Protein AF-A0A7K4KZL5-F1 (afdb_monomer)

Organism: NCBI:txid458187

pLDDT: mean 97.17, std 1.42, range [89.88, 98.5]

Solvent-accessible surface area (backbone atoms only — not comparable to full-atom values): 4618 Å² total; per-residue (Å²): 140,89,88,88,88,80,89,85,79,84,77,56,67,70,58,52,49,55,53,50,71,73,45,59,68,70,59,47,50,51,57,66,59,46,69,79,96,60,93,70,94,54,70,64,59,56,54,51,49,41,54,53,51,52,62,74,28,66,94,52,81,77,76,78,52,94,91,109

Radius of gyration: 15.09 Å; Cα contacts (8 Å, |Δi|>4): 27; chains: 1; bounding box: 37×37×30 Å

Nearest PDB structures (foldseek):
  6h00-assembly1_A-2  TM=9.932E-01  e=1.434E-06  Homo sapiens
  8qyt-assembly1_A-2  TM=9.943E-01  e=1.859E-06  Homo sapiens
  8qyw-assembly1_A-2  TM=9.961E-01  e=2.257E-06  Homo sapiens
  3hy8-assembly1_A-2  TM=9.884E-01  e=1.983E-06  Homo sapiens
  1nrg-assembly1_A-2  TM=9.944E-01  e=3.790E-06  Homo sapiens

Structure (mmCIF, N/CA/C/O backbone):
data_AF-A0A7K4KZL5-F1
#
_entry.id   AF-A0A7K4KZL5-F1
#
loop_
_atom_site.group_PDB
_atom_site.id
_atom_site.type_symbol
_atom_site.label_atom_id
_atom_site.label_alt_id
_atom_site.label_comp_id
_atom_site.label_asym_id
_atom_site.label_entity_id
_atom_site.label_seq_id
_atom_site.pdbx_PDB_ins_code
_atom_site.Cartn_x
_atom_site.Cartn_y
_atom_site.Cartn_z
_atom_site.occupancy
_atom_site.B_iso_or_equiv
_atom_site.auth_seq_id
_atom_site.auth_comp_id
_atom_site.auth_asym_id
_atom_site.auth_atom_id
_atom_site.pdbx_PDB_model_num
ATOM 1 N N . GLN A 1 1 ? -11.897 -26.551 12.957 1.00 89.88 1 GLN A N 1
ATOM 2 C CA . GLN A 1 1 ? -12.149 -25.605 11.847 1.00 89.88 1 GLN A CA 1
ATOM 3 C C . GLN A 1 1 ? -13.025 -24.477 12.383 1.00 89.88 1 GLN A C 1
ATOM 5 O O . GLN A 1 1 ? -13.953 -24.787 13.115 1.00 89.88 1 GLN A O 1
ATOM 10 N N . VAL A 1 2 ? -12.732 -23.211 12.068 1.00 96.19 2 VAL A N 1
ATOM 11 C CA . VAL A 1 2 ? -13.549 -22.037 12.455 1.00 96.19 2 VAL A CA 1
ATOM 12 C C . VAL A 1 2 ? -14.030 -21.338 11.178 1.00 96.19 2 VAL A C 1
ATOM 14 O O . VAL A 1 2 ? -13.250 -21.229 10.233 1.00 96.19 2 VAL A O 1
ATOM 17 N N . ARG A 1 3 ? -15.299 -20.905 11.131 1.00 97.69 3 ARG A N 1
ATOM 18 C CA . ARG A 1 3 ? -15.920 -20.175 10.007 1.00 97.69 3 ARG A CA 1
ATOM 19 C C . ARG A 1 3 ? -16.591 -18.902 10.525 1.00 97.69 3 ARG A C 1
ATOM 21 O O . ARG A 1 3 ? -17.252 -18.955 11.556 1.00 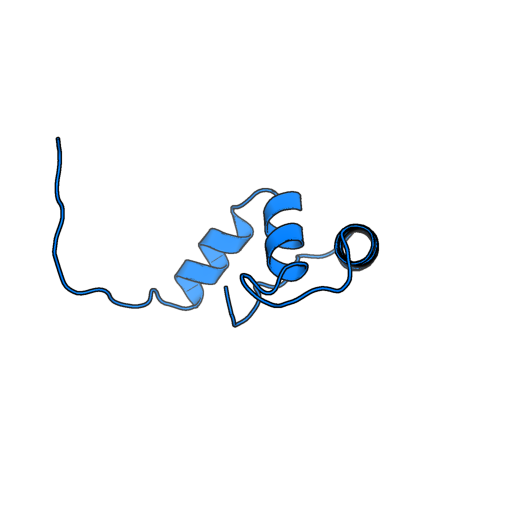97.69 3 ARG A O 1
ATOM 28 N N . ILE A 1 4 ? -16.413 -17.792 9.811 1.00 96.69 4 ILE A N 1
ATOM 29 C CA . ILE A 1 4 ? -16.999 -16.482 10.128 1.00 96.69 4 ILE A CA 1
ATOM 30 C C . ILE A 1 4 ? -17.672 -15.964 8.856 1.00 96.69 4 ILE A C 1
ATOM 32 O O . ILE A 1 4 ? -17.045 -15.947 7.799 1.00 96.69 4 ILE A O 1
ATOM 36 N N . GLU A 1 5 ? -18.937 -15.564 8.960 1.00 98.19 5 GLU A N 1
ATOM 37 C CA . GLU A 1 5 ? -19.746 -15.015 7.867 1.00 98.19 5 GLU A CA 1
ATOM 38 C C . GLU A 1 5 ? -20.450 -13.746 8.365 1.00 98.19 5 GLU A C 1
ATOM 40 O O . GLU A 1 5 ? -20.830 -13.660 9.534 1.00 98.19 5 GLU A O 1
ATOM 45 N N . GLY A 1 6 ? -20.602 -12.748 7.496 1.00 97.88 6 GLY A N 1
ATOM 46 C CA . GLY A 1 6 ? -21.217 -11.473 7.849 1.00 97.88 6 GLY A CA 1
ATOM 47 C C . GLY A 1 6 ? -21.023 -10.409 6.773 1.00 97.88 6 GLY A C 1
ATOM 48 O O . GLY A 1 6 ? -20.337 -10.624 5.773 1.00 97.88 6 GLY A O 1
ATOM 49 N N . SER A 1 7 ? -21.640 -9.250 6.981 1.00 98.00 7 SER A N 1
ATOM 50 C CA . SER A 1 7 ? -21.441 -8.069 6.140 1.00 98.00 7 SER A CA 1
ATOM 51 C C . SER A 1 7 ? -20.074 -7.430 6.389 1.00 98.00 7 SER A C 1
ATOM 53 O O . SER A 1 7 ? -19.604 -7.390 7.525 1.00 98.00 7 SER A O 1
ATOM 55 N N . VAL A 1 8 ? -19.475 -6.862 5.342 1.00 97.81 8 VAL A N 1
ATOM 56 C CA . VAL A 1 8 ? -18.214 -6.108 5.421 1.00 97.81 8 VAL A CA 1
ATOM 57 C C . VAL A 1 8 ? -18.504 -4.615 5.313 1.00 97.81 8 VAL A C 1
ATOM 59 O O . VAL A 1 8 ? -19.394 -4.199 4.572 1.00 97.81 8 VAL A O 1
ATOM 62 N N . GLN A 1 9 ? -17.733 -3.807 6.034 1.00 97.75 9 GLN A N 1
ATOM 63 C CA . GLN A 1 9 ? -17.746 -2.351 5.932 1.00 97.75 9 GLN A CA 1
ATOM 64 C C . GLN A 1 9 ? -16.311 -1.837 5.834 1.00 97.75 9 GLN A C 1
ATOM 66 O O . GLN A 1 9 ? -15.389 -2.440 6.386 1.00 97.75 9 GLN A O 1
ATOM 71 N N . ARG A 1 10 ? -16.122 -0.734 5.105 1.00 96.62 10 ARG A N 1
ATOM 72 C CA . ARG A 1 10 ? -14.821 -0.069 5.018 1.00 96.62 10 ARG A CA 1
ATOM 73 C C . ARG A 1 10 ? -14.549 0.651 6.339 1.00 96.62 10 ARG A C 1
ATOM 75 O O . ARG A 1 10 ? -15.455 1.277 6.884 1.00 96.62 10 ARG A O 1
ATOM 82 N N . LEU A 1 11 ? -13.317 0.553 6.831 1.00 97.62 11 LEU A N 1
ATOM 83 C CA . LEU A 1 11 ? -12.867 1.356 7.967 1.00 97.62 11 LEU A CA 1
ATOM 84 C C . LEU A 1 11 ? -12.842 2.839 7.594 1.00 97.62 11 LEU A C 1
ATOM 86 O O . LEU A 1 11 ? -12.816 3.192 6.410 1.00 97.62 11 LEU A O 1
ATOM 90 N N . SER A 1 12 ? -12.824 3.699 8.608 1.00 97.81 12 SER A N 1
ATOM 91 C CA . SER A 1 12 ? -12.577 5.120 8.383 1.00 97.81 12 SER A CA 1
ATOM 92 C C . SER A 1 12 ? -11.176 5.349 7.800 1.00 97.81 12 SER A C 1
ATOM 94 O O . SER A 1 12 ? -10.262 4.523 7.951 1.00 97.81 12 SER A O 1
ATOM 96 N N . GLU A 1 13 ? -11.001 6.480 7.119 1.00 96.69 13 GLU A N 1
ATOM 97 C CA . GLU A 1 13 ? -9.697 6.845 6.564 1.00 96.69 13 GLU A CA 1
ATOM 98 C C . GLU A 1 13 ? -8.697 7.095 7.701 1.00 96.69 13 GLU A C 1
ATOM 100 O O . GLU A 1 13 ? -7.554 6.657 7.629 1.00 96.69 13 GLU A 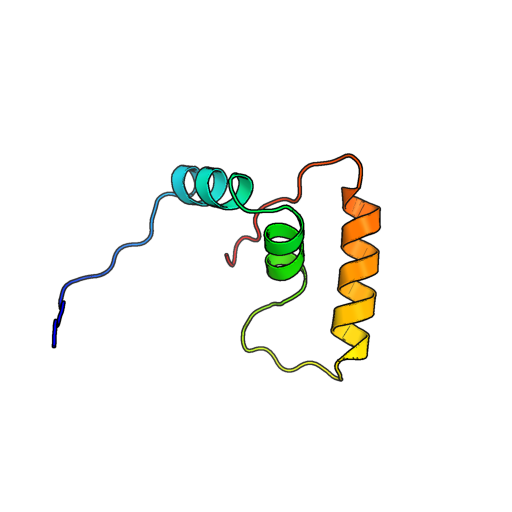O 1
ATOM 105 N N . GLU A 1 14 ? -9.150 7.689 8.809 1.00 97.69 14 GLU A N 1
ATOM 106 C CA . GLU A 1 14 ? -8.334 7.982 9.986 1.00 97.69 14 GLU A CA 1
ATOM 107 C C . GLU A 1 14 ? -7.831 6.715 10.690 1.00 97.69 14 GLU A C 1
ATOM 109 O O . GLU A 1 14 ? -6.704 6.683 11.195 1.00 97.69 14 GLU A O 1
ATOM 114 N N . GLU A 1 15 ? -8.650 5.662 10.760 1.00 97.94 15 GLU A N 1
ATOM 115 C CA . GLU A 1 15 ? -8.225 4.359 11.287 1.00 97.94 15 GLU A CA 1
ATOM 116 C C . GLU A 1 15 ? -7.229 3.679 10.348 1.00 97.94 15 GLU A C 1
ATOM 118 O O . GLU A 1 15 ? -6.217 3.143 10.808 1.00 97.94 15 GLU A O 1
ATOM 123 N N . SER A 1 16 ? -7.486 3.745 9.040 1.00 97.88 16 SER A N 1
ATOM 124 C CA . SER A 1 16 ? -6.613 3.179 8.011 1.00 97.88 16 SER A CA 1
ATOM 125 C C . SER A 1 16 ? -5.241 3.860 8.003 1.00 97.88 16 SER A C 1
ATOM 127 O O . SER A 1 16 ? -4.224 3.169 8.011 1.00 97.88 16 SER A O 1
ATOM 129 N N . GLU A 1 17 ? -5.190 5.193 8.077 1.00 98.06 17 GLU A N 1
ATOM 130 C CA . GLU A 1 17 ? -3.951 5.986 8.144 1.00 98.06 17 GLU A CA 1
ATOM 131 C C . GLU A 1 17 ? -3.133 5.651 9.390 1.00 98.06 17 GLU A C 1
ATOM 133 O O . GLU A 1 17 ? -1.933 5.370 9.326 1.00 98.06 17 GLU A O 1
ATOM 138 N N . ARG A 1 18 ? -3.804 5.598 10.544 1.00 98.25 18 ARG A N 1
ATOM 139 C CA . ARG A 1 18 ? -3.162 5.257 11.814 1.00 98.25 18 ARG A CA 1
ATOM 140 C C . ARG A 1 18 ? -2.571 3.852 11.775 1.00 98.25 18 ARG A C 1
ATOM 142 O O . ARG A 1 18 ? -1.440 3.649 12.217 1.00 98.25 18 ARG A O 1
ATOM 149 N N . TYR A 1 19 ? -3.315 2.885 11.238 1.00 98.31 19 TYR A N 1
ATOM 150 C CA . TYR A 1 19 ? -2.821 1.521 11.097 1.00 98.31 19 TYR A CA 1
ATOM 151 C C . TYR A 1 19 ? -1.670 1.442 10.086 1.00 98.31 19 TYR A C 1
ATOM 153 O O . TYR A 1 19 ? -0.649 0.820 10.386 1.00 98.31 19 TYR A O 1
ATOM 161 N N . PHE A 1 20 ? -1.769 2.124 8.942 1.00 98.50 20 PHE A N 1
ATOM 162 C CA . PHE A 1 20 ? -0.711 2.184 7.933 1.00 98.50 20 PHE A CA 1
ATOM 163 C C . PHE A 1 20 ? 0.618 2.660 8.528 1.00 98.50 20 PHE A C 1
ATOM 165 O O . PHE A 1 20 ? 1.635 1.978 8.381 1.00 98.50 20 PHE A O 1
ATOM 172 N N . HIS A 1 21 ? 0.602 3.767 9.272 1.00 98.19 21 HIS A N 1
ATOM 173 C CA . HIS A 1 21 ? 1.806 4.326 9.886 1.00 98.19 21 HIS A CA 1
ATOM 174 C C . HIS A 1 21 ? 2.351 3.511 11.062 1.00 98.19 21 HIS A C 1
ATOM 176 O O . HIS A 1 21 ? 3.525 3.652 11.398 1.00 98.19 21 HIS A O 1
ATOM 182 N N . SER A 1 22 ? 1.551 2.621 11.659 1.00 97.88 22 SER A N 1
ATOM 183 C CA . SER A 1 22 ? 2.047 1.681 12.674 1.00 97.88 22 SER A CA 1
ATOM 184 C C . SER A 1 22 ? 2.888 0.537 12.085 1.00 97.88 22 SER A C 1
ATOM 186 O O . SER A 1 22 ? 3.625 -0.133 12.810 1.00 97.88 22 SER A O 1
ATOM 188 N N . ARG A 1 23 ? 2.796 0.293 10.768 1.00 98.06 23 ARG A N 1
ATOM 189 C CA . ARG A 1 23 ? 3.530 -0.785 10.087 1.00 98.06 23 ARG A CA 1
ATOM 190 C C . ARG A 1 23 ? 5.017 -0.440 9.941 1.00 98.06 23 ARG A C 1
ATOM 192 O O . ARG A 1 23 ? 5.360 0.737 9.826 1.00 98.06 23 ARG A O 1
ATOM 199 N N . PRO A 1 24 ? 5.911 -1.442 9.826 1.00 97.88 24 PRO A N 1
ATOM 200 C CA . PRO A 1 24 ? 7.309 -1.201 9.483 1.00 97.88 24 PRO A CA 1
ATOM 201 C C . PRO A 1 24 ? 7.448 -0.367 8.207 1.00 97.88 24 PRO A C 1
ATOM 203 O O . PRO A 1 24 ? 6.697 -0.547 7.247 1.00 97.88 24 PRO A O 1
ATOM 206 N N . ARG A 1 25 ? 8.455 0.502 8.158 1.00 96.62 25 ARG A N 1
ATOM 207 C CA . ARG A 1 25 ? 8.682 1.411 7.026 1.00 96.62 25 ARG A CA 1
ATOM 208 C C . ARG A 1 25 ? 8.780 0.687 5.677 1.00 96.62 25 ARG A C 1
ATOM 210 O O . ARG A 1 25 ? 8.166 1.114 4.706 1.00 96.62 25 ARG A O 1
ATOM 217 N N . SER A 1 26 ? 9.461 -0.459 5.629 1.00 96.81 26 SER A N 1
ATOM 218 C CA . SER A 1 26 ? 9.550 -1.299 4.423 1.00 96.81 26 SER A CA 1
ATOM 219 C C . SER A 1 26 ? 8.186 -1.810 3.942 1.00 96.81 26 SER A C 1
ATOM 221 O O . SER A 1 26 ? 7.946 -1.926 2.745 1.00 96.81 26 SER A O 1
ATOM 223 N N . SER A 1 27 ? 7.259 -2.070 4.867 1.00 97.88 27 SER A N 1
ATOM 224 C CA . SER A 1 27 ? 5.884 -2.478 4.568 1.00 97.88 27 SER A CA 1
ATOM 225 C C . SER A 1 27 ? 5.026 -1.329 4.028 1.00 97.88 27 SER A C 1
ATOM 227 O O . SER A 1 27 ? 4.156 -1.570 3.189 1.00 97.88 27 SER A O 1
ATOM 229 N N . GLN A 1 28 ? 5.271 -0.099 4.488 1.00 98.38 28 GLN A N 1
ATOM 230 C CA . GLN A 1 28 ? 4.643 1.112 3.948 1.00 98.38 28 GLN A CA 1
ATOM 231 C C . GLN A 1 28 ? 5.134 1.377 2.517 1.00 98.38 28 GLN A C 1
ATOM 233 O O . GLN A 1 28 ? 4.324 1.519 1.604 1.00 98.38 28 GLN A O 1
ATOM 238 N N . ILE A 1 29 ? 6.454 1.328 2.299 1.00 97.94 29 ILE A N 1
ATOM 239 C CA . ILE A 1 29 ? 7.059 1.457 0.965 1.00 97.94 29 ILE A CA 1
ATOM 240 C C . ILE A 1 29 ? 6.541 0.368 0.022 1.00 97.94 29 ILE A C 1
ATOM 242 O O . ILE A 1 29 ? 6.092 0.681 -1.073 1.00 97.94 29 ILE A O 1
ATOM 246 N N . GLY A 1 30 ? 6.527 -0.901 0.440 1.00 97.38 30 GLY A N 1
ATOM 247 C CA . GLY A 1 30 ? 6.043 -1.998 -0.403 1.00 97.38 30 GLY A CA 1
ATOM 248 C C . GLY A 1 30 ? 4.592 -1.816 -0.865 1.00 97.38 30 GLY A C 1
ATOM 249 O O . GLY A 1 30 ? 4.271 -2.119 -2.014 1.00 97.38 30 GLY A O 1
ATOM 250 N N . ALA A 1 31 ? 3.732 -1.265 -0.001 1.00 97.50 31 ALA A N 1
ATOM 251 C CA . ALA A 1 31 ? 2.359 -0.912 -0.356 1.00 97.50 31 ALA A CA 1
ATOM 252 C C . ALA A 1 31 ? 2.277 0.247 -1.366 1.00 97.50 31 ALA A C 1
ATOM 254 O O . ALA A 1 31 ? 1.384 0.245 -2.205 1.00 97.50 31 ALA A O 1
ATOM 255 N N . ALA A 1 32 ? 3.207 1.205 -1.318 1.00 96.19 32 ALA A N 1
ATOM 256 C CA . ALA A 1 32 ? 3.284 2.308 -2.279 1.00 96.19 32 ALA A CA 1
ATOM 257 C C . ALA A 1 32 ? 3.929 1.907 -3.623 1.00 96.19 32 ALA A C 1
ATOM 259 O O . ALA A 1 32 ? 3.625 2.498 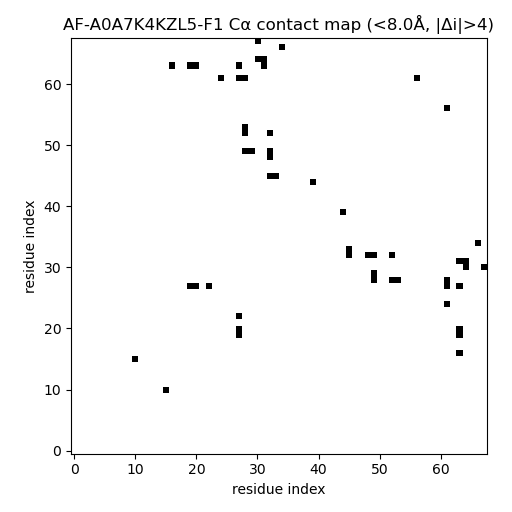-4.659 1.00 96.19 32 ALA A O 1
ATOM 260 N N . VAL A 1 33 ? 4.819 0.907 -3.623 1.00 97.19 33 VAL A N 1
ATOM 261 C CA . VAL A 1 33 ? 5.473 0.379 -4.834 1.00 97.19 33 VAL A CA 1
ATOM 262 C C . VAL A 1 33 ? 4.513 -0.470 -5.667 1.00 97.19 33 VAL A C 1
ATOM 264 O O . VAL A 1 33 ? 4.545 -0.409 -6.895 1.00 97.19 33 VAL A O 1
ATOM 267 N N . SER A 1 34 ? 3.689 -1.290 -5.012 1.00 95.94 34 SER A N 1
ATOM 268 C CA . SER A 1 34 ? 2.882 -2.317 -5.670 1.00 95.94 34 SER A CA 1
ATOM 269 C C . SER A 1 34 ? 1.409 -1.929 -5.725 1.00 95.94 34 SER A C 1
ATOM 271 O O . SER A 1 34 ? 0.691 -2.041 -4.730 1.00 95.94 34 SER A O 1
ATOM 273 N N . HIS A 1 35 ? 0.927 -1.553 -6.912 1.00 94.88 35 HI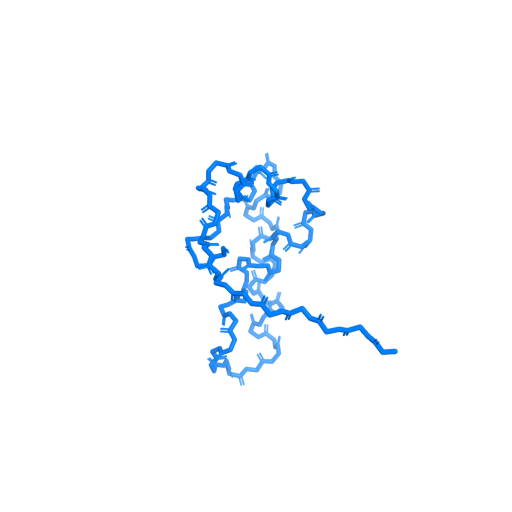S A N 1
ATOM 274 C CA . HIS A 1 35 ? -0.510 -1.533 -7.167 1.00 94.88 35 HIS A CA 1
ATOM 275 C C . HIS A 1 35 ? -0.986 -2.983 -7.312 1.00 94.88 35 HIS A C 1
ATOM 277 O O . HIS A 1 35 ? -0.844 -3.600 -8.371 1.00 94.88 35 HIS A O 1
ATOM 283 N N . GLN A 1 36 ? -1.458 -3.554 -6.204 1.00 96.62 36 GLN A N 1
ATOM 284 C CA . GLN A 1 36 ? -1.691 -4.990 -6.072 1.00 96.62 36 GLN A CA 1
ATOM 285 C C . GLN A 1 36 ? -2.545 -5.545 -7.227 1.00 96.62 36 GLN A C 1
ATOM 287 O O . GLN A 1 36 ? -3.548 -4.954 -7.617 1.00 96.62 36 GLN A O 1
ATOM 292 N N . SER A 1 37 ? -2.131 -6.701 -7.758 1.00 97.12 37 SER A N 1
ATOM 293 C CA . SER A 1 37 ? -2.816 -7.430 -8.839 1.00 97.12 37 SER A CA 1
ATOM 294 C C . SER A 1 37 ? -2.814 -6.747 -10.216 1.00 97.12 37 SER A C 1
ATOM 296 O O . SER A 1 37 ? -3.601 -7.126 -11.082 1.00 97.12 37 SER A O 1
ATOM 298 N N . THR A 1 38 ? -1.914 -5.787 -10.459 1.00 97.06 38 THR A N 1
ATOM 299 C CA . THR A 1 38 ? -1.705 -5.198 -11.797 1.00 97.06 38 THR A CA 1
ATOM 300 C C . THR A 1 38 ? -0.545 -5.842 -12.551 1.00 97.06 38 THR A C 1
ATOM 302 O O . THR A 1 38 ? 0.400 -6.363 -11.955 1.00 97.06 38 THR A O 1
ATOM 305 N N . VAL A 1 39 ? -0.628 -5.823 -13.886 1.00 97.94 39 VAL A N 1
ATOM 306 C CA . VAL A 1 39 ? 0.440 -6.317 -14.765 1.00 97.94 39 VAL A CA 1
ATOM 307 C C . VAL A 1 39 ? 1.646 -5.388 -14.667 1.00 97.94 39 VAL A C 1
ATOM 309 O O . VAL A 1 39 ? 1.522 -4.174 -14.811 1.00 97.94 39 VAL A O 1
ATOM 312 N N . ILE A 1 40 ? 2.820 -5.980 -14.471 1.00 98.06 40 ILE A N 1
ATOM 313 C CA . ILE A 1 40 ? 4.114 -5.299 -14.456 1.00 98.06 40 ILE A CA 1
ATOM 314 C C . ILE A 1 40 ? 5.048 -5.964 -15.474 1.00 98.06 40 ILE A C 1
ATOM 316 O O . ILE A 1 40 ? 4.871 -7.149 -15.766 1.00 98.06 40 ILE A O 1
ATOM 320 N N . PRO A 1 41 ? 6.038 -5.238 -16.017 1.00 97.38 41 PRO A N 1
ATOM 321 C CA . PRO A 1 41 ? 6.916 -5.782 -17.050 1.00 97.38 41 PRO A CA 1
ATOM 322 C C . PRO A 1 41 ? 7.846 -6.882 -16.519 1.00 97.38 41 PRO A C 1
ATOM 324 O O . PRO A 1 41 ? 8.040 -7.892 -17.189 1.00 97.38 41 PRO A O 1
ATOM 327 N N . ASP A 1 42 ? 8.408 -6.708 -15.320 1.00 98.00 42 ASP A N 1
ATOM 328 C CA . ASP A 1 42 ? 9.354 -7.647 -14.718 1.00 98.00 42 ASP A CA 1
ATOM 329 C C . ASP A 1 42 ? 9.594 -7.346 -13.222 1.00 98.00 42 ASP A C 1
ATOM 331 O O . ASP A 1 42 ? 8.996 -6.448 -12.625 1.00 98.00 42 ASP A O 1
ATOM 335 N N . ARG A 1 43 ? 10.491 -8.119 -12.598 1.00 97.56 43 ARG A N 1
ATOM 336 C CA . ARG A 1 43 ? 10.895 -7.954 -11.194 1.00 97.56 43 ARG A CA 1
ATOM 337 C C . ARG A 1 43 ? 11.781 -6.726 -10.953 1.00 97.56 43 ARG A C 1
ATOM 339 O O . ARG A 1 43 ? 11.730 -6.153 -9.864 1.00 97.56 43 ARG A O 1
ATOM 346 N N . GLU A 1 44 ? 12.611 -6.347 -11.920 1.00 98.31 44 GLU A N 1
ATOM 347 C CA . GLU A 1 44 ? 13.523 -5.205 -11.788 1.00 98.31 44 GLU A CA 1
ATOM 348 C C . GLU A 1 44 ? 12.757 -3.885 -11.733 1.00 98.31 44 GLU A C 1
ATOM 350 O O . GLU A 1 44 ? 13.166 -2.972 -11.018 1.00 98.31 44 GLU A O 1
ATOM 355 N N . TYR A 1 45 ? 11.601 -3.809 -12.394 1.00 97.81 45 TYR A N 1
ATOM 356 C CA . TYR A 1 45 ? 10.663 -2.699 -12.267 1.00 97.81 45 TYR A CA 1
ATOM 357 C C . TYR A 1 45 ? 10.309 -2.412 -10.802 1.00 97.81 45 TYR A C 1
ATOM 359 O O . TYR A 1 45 ? 10.475 -1.284 -10.339 1.00 97.81 45 TYR A O 1
ATOM 367 N N . LEU A 1 46 ? 9.907 -3.434 -10.035 1.00 97.88 46 LEU A N 1
ATOM 368 C CA . LEU A 1 46 ? 9.573 -3.260 -8.616 1.00 97.88 46 LEU A CA 1
ATOM 369 C C . LEU A 1 46 ? 10.794 -2.877 -7.774 1.00 97.88 46 LEU A C 1
ATOM 371 O O . LEU A 1 46 ? 10.677 -2.035 -6.889 1.00 97.88 46 LEU A O 1
ATOM 375 N N . ARG A 1 47 ? 11.969 -3.457 -8.056 1.00 97.94 47 ARG A N 1
ATOM 376 C CA . ARG A 1 47 ? 13.216 -3.147 -7.331 1.00 97.94 47 ARG A CA 1
ATOM 377 C C . ARG A 1 47 ? 13.638 -1.691 -7.513 1.00 97.94 47 ARG A C 1
ATOM 379 O O . ARG A 1 47 ? 13.976 -1.034 -6.533 1.00 97.94 47 ARG A O 1
ATOM 386 N N . LYS A 1 48 ? 13.584 -1.182 -8.747 1.00 98.06 48 LYS A N 1
ATOM 387 C CA . LYS A 1 48 ? 13.900 0.221 -9.057 1.00 98.06 48 LYS A CA 1
ATOM 388 C C . LYS A 1 48 ? 12.928 1.168 -8.364 1.00 98.06 48 LYS A C 1
ATOM 390 O O . LYS A 1 48 ? 13.363 2.050 -7.633 1.00 98.06 48 LYS A O 1
ATOM 395 N N . ARG A 1 49 ? 11.622 0.917 -8.504 1.00 97.62 49 ARG A N 1
ATOM 396 C CA . ARG A 1 49 ? 10.572 1.706 -7.841 1.00 97.62 49 ARG A CA 1
ATOM 397 C C . ARG A 1 49 ? 10.720 1.699 -6.320 1.00 97.62 49 ARG A C 1
ATOM 399 O O . ARG A 1 49 ? 10.525 2.729 -5.688 1.00 97.62 49 ARG A O 1
ATOM 406 N N . GLN A 1 50 ? 11.088 0.563 -5.730 1.00 97.94 50 GLN A N 1
ATOM 407 C CA . GLN A 1 50 ? 11.363 0.477 -4.300 1.00 97.94 50 GLN A CA 1
ATOM 408 C C . GLN A 1 50 ? 12.535 1.371 -3.891 1.00 97.94 50 GLN A C 1
ATOM 410 O O . GLN A 1 50 ? 12.362 2.187 -2.992 1.00 97.94 50 GLN A O 1
ATOM 415 N N . ALA A 1 51 ? 13.683 1.264 -4.563 1.00 98.00 51 ALA A N 1
ATOM 416 C CA . ALA A 1 51 ? 14.853 2.087 -4.257 1.00 98.00 51 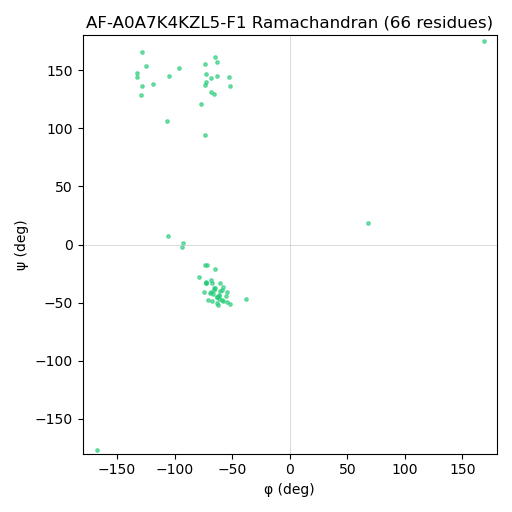ALA A CA 1
ATOM 417 C C . ALA A 1 51 ? 14.568 3.593 -4.426 1.00 98.00 51 ALA A C 1
ATOM 419 O O . ALA A 1 51 ? 14.968 4.396 -3.586 1.00 98.00 51 ALA A O 1
ATOM 420 N N . GLU A 1 52 ? 13.822 3.972 -5.471 1.00 98.06 52 GLU A N 1
ATOM 421 C CA . GLU A 1 52 ? 13.370 5.352 -5.693 1.00 98.06 52 GLU A CA 1
ATOM 422 C C . GLU A 1 52 ? 12.538 5.877 -4.517 1.00 98.06 52 GLU A C 1
ATOM 424 O O . GLU A 1 52 ? 12.800 6.971 -4.022 1.00 98.06 52 GLU A O 1
ATOM 429 N N . LEU A 1 53 ? 11.550 5.103 -4.050 1.00 97.62 53 LEU A N 1
ATOM 430 C CA . LEU A 1 53 ? 10.691 5.521 -2.941 1.00 97.62 53 LEU A CA 1
ATOM 431 C C . LEU A 1 53 ? 11.415 5.486 -1.588 1.00 97.62 53 LEU A C 1
ATOM 433 O O . LEU A 1 53 ? 11.132 6.319 -0.728 1.00 97.62 53 LEU A O 1
ATOM 437 N N . GLU A 1 54 ? 12.344 4.551 -1.382 1.00 97.88 54 GLU A N 1
ATOM 438 C CA . GLU A 1 54 ? 13.179 4.506 -0.176 1.00 97.88 54 GLU A CA 1
ATOM 439 C C . GLU A 1 54 ? 14.036 5.768 -0.046 1.00 97.88 54 GLU A C 1
ATOM 441 O O . GLU A 1 54 ? 14.075 6.351 1.039 1.00 97.88 54 GLU A O 1
ATOM 446 N N . GLU A 1 55 ? 14.645 6.226 -1.144 1.00 97.94 55 GLU A N 1
ATOM 447 C CA . GLU A 1 55 ? 15.414 7.473 -1.162 1.00 97.94 55 GLU A CA 1
ATOM 448 C C . GLU A 1 55 ? 14.499 8.699 -1.057 1.00 97.94 55 GLU A C 1
ATOM 450 O 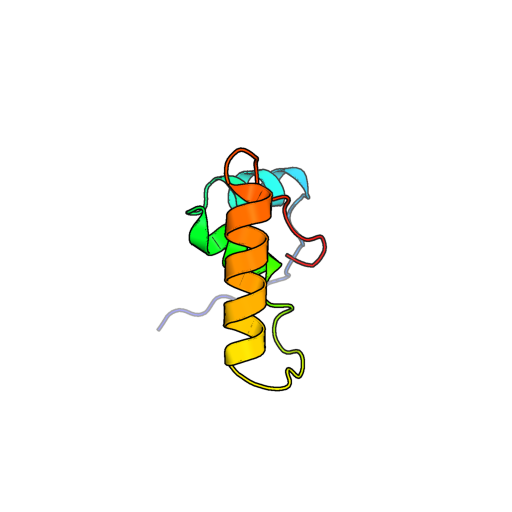O . GLU A 1 55 ? 14.725 9.561 -0.211 1.00 97.94 55 GLU A O 1
ATOM 455 N N . GLN A 1 56 ? 13.417 8.754 -1.846 1.00 97.62 56 GLN A N 1
ATOM 456 C CA . GLN A 1 56 ? 12.466 9.871 -1.830 1.00 97.62 56 GLN A CA 1
ATOM 457 C C . GLN A 1 56 ? 11.914 10.127 -0.427 1.00 97.62 56 GLN A C 1
ATOM 459 O O . GLN A 1 56 ? 11.799 11.276 0.003 1.00 97.62 56 GLN A O 1
ATOM 464 N N . TYR A 1 57 ? 11.551 9.060 0.286 1.00 97.19 57 TYR A N 1
ATOM 465 C CA . TYR A 1 57 ? 10.942 9.196 1.596 1.00 97.19 57 TYR A CA 1
ATOM 466 C C . TYR A 1 57 ? 11.941 9.131 2.741 1.00 97.19 57 TYR A C 1
ATOM 468 O O . TYR A 1 57 ? 11.500 9.277 3.868 1.00 97.19 57 TYR A O 1
ATOM 476 N N . LYS A 1 58 ? 13.241 8.922 2.524 1.00 95.38 58 LYS A N 1
ATOM 477 C CA . LYS A 1 58 ? 14.245 8.616 3.563 1.00 95.38 58 LYS A CA 1
ATOM 478 C C . LYS A 1 58 ? 14.074 9.362 4.898 1.00 95.38 58 LYS A C 1
ATOM 480 O O . LYS A 1 58 ? 14.047 8.720 5.944 1.00 95.38 58 LYS A O 1
ATOM 485 N N . GLU A 1 59 ? 13.851 10.674 4.839 1.00 95.75 59 GLU A N 1
ATOM 486 C CA . GLU A 1 59 ? 13.697 11.571 6.001 1.00 95.75 59 GLU A CA 1
ATOM 487 C C . GLU A 1 59 ? 12.244 12.031 6.253 1.00 95.75 59 GLU A C 1
ATOM 489 O O . GLU A 1 59 ? 11.980 12.908 7.072 1.00 95.75 59 GLU A O 1
ATOM 494 N N . THR A 1 60 ? 11.274 11.473 5.528 1.00 96.75 60 THR A N 1
ATOM 495 C CA . THR A 1 60 ? 9.853 11.840 5.595 1.00 96.75 60 THR A CA 1
ATOM 496 C C . THR A 1 60 ? 8.950 10.621 5.810 1.00 96.75 60 THR A C 1
ATOM 498 O O . THR A 1 60 ? 9.359 9.455 5.706 1.00 96.75 60 THR A O 1
ATOM 501 N N . ALA A 1 61 ? 7.697 10.883 6.183 1.00 95.81 61 ALA A N 1
ATOM 502 C CA . ALA A 1 61 ? 6.679 9.847 6.286 1.00 95.81 61 ALA A CA 1
ATOM 503 C C . ALA A 1 61 ? 6.250 9.384 4.886 1.00 95.81 61 ALA A C 1
ATOM 505 O O . ALA A 1 61 ? 6.082 10.196 3.977 1.00 95.81 61 ALA A O 1
ATOM 506 N N . VAL A 1 62 ? 6.048 8.076 4.727 1.00 97.62 62 VAL A N 1
ATOM 507 C CA . VAL A 1 62 ? 5.451 7.517 3.510 1.00 97.62 62 VAL A CA 1
ATOM 508 C C . VAL A 1 62 ? 3.947 7.777 3.591 1.00 97.62 62 VAL A C 1
ATOM 510 O O . VAL A 1 62 ? 3.341 7.326 4.560 1.00 97.62 62 VAL A O 1
ATOM 513 N N . PRO A 1 63 ? 3.326 8.488 2.639 1.00 97.06 63 PRO A N 1
ATOM 514 C CA . PRO A 1 63 ? 1.880 8.682 2.651 1.00 97.06 63 PRO A CA 1
ATOM 515 C C . PRO A 1 63 ? 1.165 7.355 2.379 1.00 97.06 63 PRO A C 1
ATOM 517 O O . PRO A 1 63 ? 1.628 6.560 1.550 1.00 97.06 63 PRO A O 1
ATOM 520 N N . LYS A 1 64 ? 0.021 7.114 3.028 1.00 97.69 64 LYS A N 1
ATOM 521 C CA . LYS A 1 64 ? -0.824 5.968 2.686 1.00 97.69 64 LYS A CA 1
ATOM 522 C C . LYS A 1 64 ? -1.387 6.133 1.268 1.00 97.69 64 LYS A C 1
ATOM 524 O 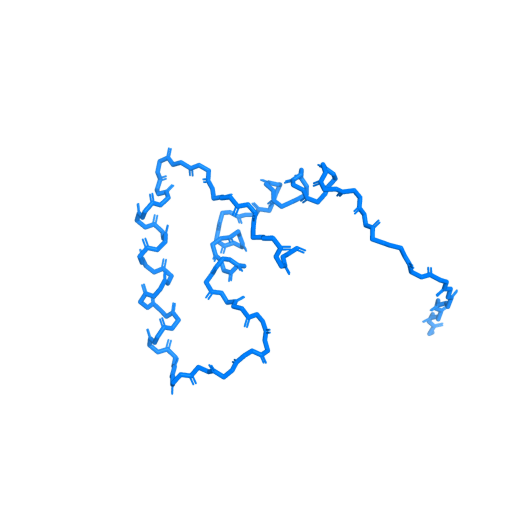O . LYS A 1 64 ? -1.977 7.169 0.952 1.00 97.69 64 LYS A O 1
ATOM 529 N N . PRO A 1 65 ? -1.261 5.127 0.389 1.00 96.62 65 PRO A N 1
ATOM 530 C CA . PRO A 1 65 ? -1.930 5.169 -0.904 1.00 96.62 65 PRO A CA 1
ATOM 531 C C . PRO A 1 65 ? -3.460 5.180 -0.757 1.00 96.62 65 PRO A C 1
ATOM 533 O O . PRO A 1 65 ? -4.015 4.503 0.104 1.00 96.62 65 PRO A O 1
ATOM 536 N N . ALA A 1 66 ? -4.173 5.881 -1.644 1.00 94.12 66 ALA A N 1
ATOM 537 C CA . ALA A 1 66 ? -5.646 5.921 -1.628 1.00 94.12 66 ALA A CA 1
ATOM 538 C C . ALA A 1 66 ? -6.309 4.552 -1.911 1.00 94.12 66 ALA A C 1
ATOM 540 O O . ALA A 1 66 ? -7.475 4.326 -1.583 1.00 94.12 66 ALA A O 1
ATOM 541 N N . TYR A 1 67 ? -5.562 3.647 -2.551 1.00 92.00 67 TYR A N 1
ATOM 542 C CA . TYR A 1 67 ? -5.970 2.276 -2.864 1.00 92.00 67 TYR A CA 1
ATOM 543 C C . TYR A 1 67 ? -5.558 1.256 -1.790 1.00 92.00 67 TYR A C 1
ATOM 545 O O . TYR A 1 67 ? -5.801 0.065 -1.975 1.00 92.00 67 TYR A O 1
ATOM 553 N N . TRP A 1 68 ? -4.914 1.712 -0.712 1.00 95.19 68 TRP A N 1
ATOM 554 C CA . TRP A 1 68 ? -4.610 0.909 0.469 1.00 95.19 68 TRP A CA 1
ATOM 555 C C . TRP A 1 68 ? -5.699 1.104 1.522 1.00 95.19 68 TRP A C 1
ATOM 557 O O . TRP A 1 68 ? -6.196 0.072 2.016 1.00 95.19 68 TRP A O 1
#

Secondary structure (DSSP, 8-state):
---------PPPHHHHHHHHHHS-HHHHHHHHH--TT---S-HHHHHHHHHHHHHHHTTSPPPPPTT-
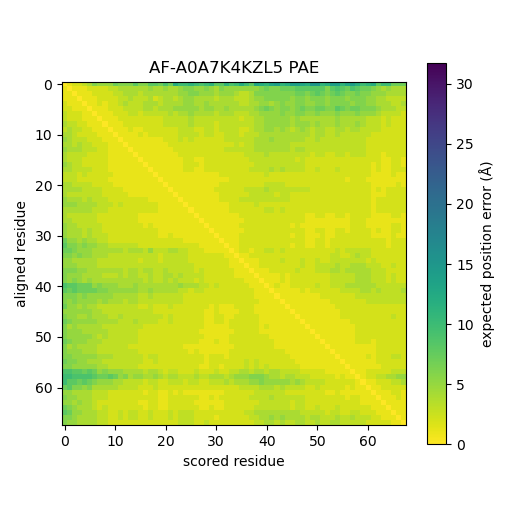
Foldseek 3Di:
DDDDDDDDDDDDPVVVQVVLQVDPPLSNLLQVLDPPPDDDPDDVSSVVSSVVVCVVCVPHDRGHDPSD

Mean predicted aligned 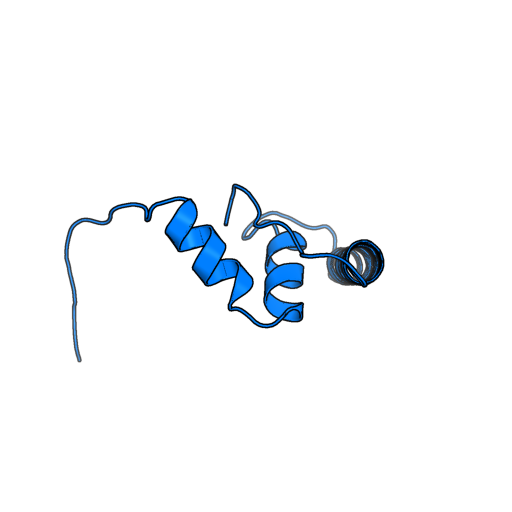error: 2.65 Å

InterPro domains:
  IPR000659 Pyridoxamine 5'-phosphate oxidase [PTHR10851] (1-68)
  IPR011576 Pyridoxamine 5'-phosphate oxidase, N-terminal [PF01243] (1-55)
  IPR012349 FMN-binding split barrel [G3DSA:2.30.110.10] (1-68)

Sequence (68 aa):
QVRIEGSVQRLSEEESERYFHSRPRSSQIGAAVSHQSTVIPDREYLRKRQAELEEQYKETAVPKPAYW